Protein AF-A0A965B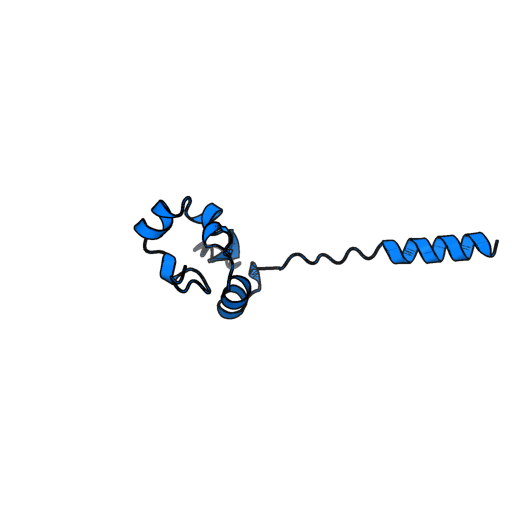WT5-F1 (afdb_monomer_lite)

Structure (mmCIF, N/CA/C/O backbone):
data_AF-A0A965BWT5-F1
#
_entry.id   AF-A0A965BWT5-F1
#
loop_
_atom_site.group_PDB
_atom_site.id
_atom_site.type_symbol
_atom_site.label_atom_id
_atom_site.label_alt_id
_atom_site.label_comp_id
_atom_site.label_asym_id
_atom_site.label_entity_id
_atom_site.label_seq_id
_atom_site.pdbx_PDB_ins_code
_atom_site.Cartn_x
_atom_site.Cartn_y
_atom_site.Cartn_z
_atom_site.occupancy
_atom_site.B_iso_or_equiv
_atom_site.auth_seq_id
_atom_site.auth_comp_id
_atom_site.auth_asym_id
_atom_site.auth_atom_id
_atom_site.pdbx_PDB_model_num
ATOM 1 N N . MET A 1 1 ? 5.373 49.659 5.761 1.00 59.09 1 MET A N 1
ATOM 2 C CA . MET A 1 1 ? 6.385 48.636 6.126 1.00 59.09 1 MET A CA 1
ATOM 3 C C . MET A 1 1 ? 5.830 47.552 7.054 1.00 59.09 1 MET A C 1
ATOM 5 O O . MET A 1 1 ? 5.966 46.392 6.702 1.00 59.09 1 MET A O 1
ATOM 9 N N . ARG A 1 2 ? 5.125 47.884 8.152 1.00 70.19 2 ARG A N 1
ATOM 10 C CA . ARG A 1 2 ? 4.514 46.897 9.078 1.00 70.19 2 ARG A CA 1
ATOM 11 C C . ARG A 1 2 ? 3.525 45.902 8.435 1.00 70.19 2 ARG A C 1
ATOM 13 O O . ARG A 1 2 ? 3.534 44.730 8.776 1.00 70.19 2 ARG A O 1
ATOM 20 N N . LEU A 1 3 ? 2.696 46.342 7.485 1.00 71.88 3 LEU A N 1
ATOM 21 C CA . LEU A 1 3 ? 1.736 45.462 6.792 1.00 71.88 3 LEU A CA 1
ATOM 22 C C . LEU A 1 3 ? 2.420 44.419 5.894 1.00 71.88 3 LEU A C 1
ATOM 24 O O . LEU A 1 3 ? 1.970 43.283 5.814 1.00 71.88 3 LEU A O 1
ATOM 28 N N . ILE A 1 4 ? 3.544 44.787 5.274 1.00 80.44 4 ILE A N 1
ATOM 29 C CA . ILE A 1 4 ? 4.309 43.901 4.385 1.00 80.44 4 ILE A CA 1
ATOM 30 C C . ILE A 1 4 ? 4.982 42.795 5.204 1.00 80.44 4 ILE A C 1
ATOM 32 O O . ILE A 1 4 ? 4.970 41.636 4.804 1.00 80.44 4 ILE A O 1
ATOM 36 N N . THR A 1 5 ? 5.504 43.129 6.388 1.00 79.12 5 THR A N 1
ATOM 37 C CA . THR A 1 5 ? 6.089 42.136 7.298 1.00 79.12 5 THR A CA 1
ATOM 38 C C . THR A 1 5 ? 5.049 41.146 7.824 1.00 79.12 5 THR A C 1
ATOM 40 O O . THR A 1 5 ? 5.343 39.958 7.898 1.00 79.12 5 THR A O 1
ATOM 43 N N . PHE A 1 6 ? 3.818 41.591 8.113 1.00 80.06 6 PHE A N 1
ATOM 44 C CA . PHE A 1 6 ? 2.730 40.677 8.488 1.00 80.06 6 PHE A CA 1
ATOM 45 C C . PHE A 1 6 ? 2.320 39.758 7.333 1.00 80.06 6 PHE A C 1
ATOM 47 O O . PHE A 1 6 ? 2.097 38.570 7.545 1.00 80.06 6 PHE A O 1
ATOM 54 N N . PHE A 1 7 ? 2.274 40.284 6.108 1.00 81.88 7 PHE A N 1
ATOM 55 C CA . PHE A 1 7 ? 1.916 39.501 4.928 1.00 81.88 7 PHE A CA 1
ATOM 56 C C . PHE A 1 7 ? 2.961 38.419 4.606 1.00 81.88 7 PHE A C 1
ATOM 58 O O . PHE A 1 7 ? 2.610 37.269 4.354 1.00 81.88 7 PHE A O 1
ATOM 65 N N . LEU A 1 8 ? 4.250 38.758 4.703 1.00 80.75 8 LEU A N 1
ATOM 66 C CA . LEU A 1 8 ? 5.351 37.804 4.526 1.00 80.75 8 LEU A CA 1
ATOM 67 C C . LEU A 1 8 ? 5.348 36.707 5.600 1.00 80.75 8 LEU A C 1
ATOM 69 O O . LEU A 1 8 ? 5.590 35.542 5.291 1.00 80.75 8 LEU A O 1
ATOM 73 N N . MET A 1 9 ? 5.025 37.057 6.847 1.00 79.81 9 MET A N 1
ATOM 74 C CA . MET A 1 9 ? 4.925 36.086 7.939 1.00 79.81 9 MET A CA 1
ATOM 75 C C . MET A 1 9 ? 3.726 35.139 7.765 1.00 79.81 9 MET A C 1
ATOM 77 O O . MET A 1 9 ? 3.838 33.956 8.071 1.00 79.81 9 MET A O 1
ATOM 81 N N . ALA A 1 10 ? 2.609 35.626 7.215 1.00 78.19 10 ALA A N 1
ATOM 82 C CA . ALA A 1 10 ? 1.445 34.799 6.900 1.00 78.19 10 ALA A CA 1
ATOM 83 C C . ALA A 1 10 ? 1.712 33.817 5.743 1.00 78.19 10 ALA A C 1
ATOM 85 O O . ALA A 1 10 ? 1.302 32.662 5.826 1.00 78.19 10 ALA A O 1
ATOM 86 N N . MET A 1 11 ? 2.444 34.229 4.698 1.00 78.38 11 MET A N 1
ATOM 87 C CA . MET A 1 11 ? 2.812 33.329 3.590 1.00 78.38 11 MET A CA 1
ATOM 88 C C . MET A 1 11 ? 3.751 32.195 4.026 1.00 78.38 11 MET A C 1
ATOM 90 O O . MET A 1 11 ? 3.653 31.093 3.492 1.00 78.38 11 MET A O 1
ATOM 94 N N . ALA A 1 12 ? 4.614 32.422 5.022 1.00 73.69 12 ALA A N 1
ATOM 95 C CA . ALA A 1 12 ? 5.515 31.390 5.539 1.00 73.69 12 ALA A CA 1
ATOM 96 C C . ALA A 1 12 ? 4.779 30.210 6.210 1.00 73.69 12 ALA A C 1
ATOM 98 O O . ALA A 1 12 ? 5.315 29.106 6.256 1.00 73.69 12 ALA A O 1
ATOM 99 N N . LEU A 1 13 ? 3.548 30.412 6.697 1.00 71.75 13 LEU A N 1
ATOM 100 C CA . LEU A 1 13 ? 2.761 29.364 7.363 1.00 71.75 13 LEU A CA 1
ATOM 101 C C . LEU A 1 13 ? 2.076 28.395 6.384 1.00 71.75 13 LEU A C 1
ATOM 103 O O . LEU A 1 13 ? 1.738 27.282 6.772 1.00 71.75 13 LEU A O 1
ATOM 107 N N . ILE A 1 14 ? 1.892 28.787 5.120 1.00 70.75 14 ILE A N 1
ATOM 108 C CA . ILE A 1 14 ? 1.190 27.980 4.101 1.00 70.75 14 ILE A CA 1
ATOM 109 C C . ILE A 1 14 ? 2.135 26.959 3.438 1.00 70.75 14 ILE A C 1
ATOM 111 O O . ILE A 1 14 ? 1.686 26.045 2.758 1.00 70.75 14 ILE A O 1
ATOM 115 N N . ALA A 1 15 ? 3.450 27.082 3.647 1.00 68.00 15 ALA A N 1
ATOM 116 C CA . ALA A 1 15 ? 4.460 26.230 3.016 1.00 68.00 15 ALA A CA 1
ATOM 117 C C . ALA A 1 15 ? 4.696 24.882 3.732 1.00 68.00 15 ALA A C 1
ATOM 119 O O . ALA A 1 15 ? 5.573 24.123 3.327 1.00 68.00 15 ALA A O 1
ATOM 120 N N . CYS A 1 16 ? 3.947 24.573 4.796 1.00 70.12 16 CYS A N 1
ATOM 121 C CA . CYS A 1 16 ? 4.076 23.301 5.507 1.00 70.12 16 CYS A CA 1
ATOM 122 C C . CYS A 1 16 ? 3.199 22.224 4.846 1.00 70.12 16 CYS A C 1
ATOM 124 O O . CYS A 1 16 ? 2.159 21.823 5.365 1.00 70.12 16 CYS A O 1
ATOM 126 N N . GLU A 1 17 ? 3.613 21.778 3.664 1.00 70.06 17 GLU A N 1
ATOM 127 C CA . GLU A 1 17 ? 3.162 20.517 3.078 1.00 70.06 17 GLU A CA 1
ATOM 128 C C . GLU A 1 17 ? 3.790 19.378 3.892 1.00 70.06 17 GLU A C 1
ATOM 130 O O . GLU A 1 17 ? 4.976 19.072 3.770 1.00 70.06 17 GLU A O 1
ATOM 135 N N . VAL A 1 18 ? 3.009 18.784 4.794 1.00 72.44 18 VAL A N 1
ATOM 136 C CA . VAL A 1 18 ? 3.394 17.529 5.442 1.00 72.44 18 VAL A CA 1
ATOM 137 C C . VAL A 1 18 ? 2.985 16.413 4.496 1.00 72.44 18 VAL A C 1
ATOM 139 O O . VAL A 1 18 ? 1.794 16.196 4.275 1.00 72.44 18 VAL A O 1
ATOM 142 N N . ASP A 1 19 ? 3.966 15.711 3.933 1.00 70.94 19 ASP A N 1
ATOM 143 C CA . ASP A 1 19 ? 3.711 14.479 3.195 1.00 70.94 19 ASP A CA 1
ATOM 144 C C . ASP A 1 19 ? 3.084 13.454 4.154 1.00 70.94 19 ASP A C 1
ATOM 146 O O . ASP A 1 19 ? 3.744 12.877 5.020 1.00 70.94 19 ASP A O 1
ATOM 150 N N . THR A 1 20 ? 1.765 13.299 4.048 1.00 72.94 20 THR A N 1
ATOM 151 C CA . THR A 1 20 ? 0.967 12.382 4.871 1.00 72.94 20 THR A CA 1
ATOM 152 C C . THR A 1 20 ? 0.861 10.999 4.239 1.00 72.94 20 THR A C 1
ATOM 154 O O . THR A 1 20 ? 0.154 10.139 4.772 1.00 72.94 20 THR A O 1
ATOM 157 N N . THR A 1 21 ? 1.551 10.749 3.117 1.00 80.25 21 THR A N 1
ATOM 158 C CA . THR A 1 21 ? 1.512 9.434 2.485 1.00 80.25 21 THR A CA 1
ATOM 159 C C . THR A 1 21 ? 2.169 8.393 3.401 1.00 80.25 21 THR A C 1
ATOM 161 O O . THR A 1 21 ? 3.316 8.552 3.836 1.00 80.25 21 THR A O 1
ATOM 164 N N . PRO A 1 22 ? 1.453 7.310 3.763 1.00 85.62 22 PRO A N 1
ATOM 165 C CA . PRO A 1 22 ? 2.026 6.285 4.614 1.00 85.62 22 PRO A CA 1
ATOM 166 C C . PRO A 1 22 ? 3.178 5.588 3.889 1.00 85.62 22 PRO A C 1
ATOM 168 O O . PRO A 1 22 ? 3.040 5.144 2.751 1.00 85.62 22 PRO A O 1
ATOM 171 N N . ARG A 1 23 ? 4.317 5.435 4.566 1.00 91.25 23 ARG A N 1
ATOM 172 C CA . ARG A 1 23 ? 5.451 4.666 4.035 1.00 91.25 23 ARG A CA 1
ATOM 173 C C . ARG A 1 23 ? 5.260 3.180 4.321 1.00 91.25 23 ARG A C 1
ATOM 175 O O . ARG A 1 23 ? 5.842 2.659 5.277 1.00 91.25 23 ARG A O 1
ATOM 182 N N . PHE A 1 24 ? 4.446 2.520 3.505 1.00 94.44 24 PHE A N 1
ATOM 183 C CA . PHE A 1 24 ? 4.075 1.111 3.665 1.00 94.44 24 PHE A CA 1
ATOM 184 C C . PHE A 1 24 ? 5.279 0.165 3.741 1.00 94.44 24 PHE A C 1
ATOM 186 O O . PHE A 1 24 ? 5.259 -0.805 4.492 1.00 94.44 24 PHE A O 1
ATOM 193 N N . GLU A 1 25 ? 6.380 0.472 3.052 1.00 92.44 25 GLU A N 1
ATOM 194 C CA . GLU A 1 25 ? 7.602 -0.342 3.064 1.00 92.44 25 GLU A CA 1
ATOM 195 C C . GLU A 1 25 ? 8.235 -0.441 4.457 1.00 92.44 25 GLU A C 1
ATOM 197 O O . GLU A 1 25 ? 8.996 -1.370 4.735 1.00 92.44 25 GLU A O 1
ATOM 202 N N . ARG A 1 26 ? 7.936 0.516 5.341 1.00 91.00 26 ARG A N 1
ATOM 203 C CA . ARG A 1 26 ? 8.453 0.549 6.713 1.00 91.00 26 ARG A CA 1
ATOM 204 C C . ARG A 1 26 ? 7.476 -0.016 7.738 1.00 91.00 26 ARG A C 1
ATOM 206 O O . ARG A 1 26 ? 7.853 -0.081 8.900 1.00 91.00 26 ARG A O 1
ATOM 213 N N . MET A 1 27 ? 6.272 -0.405 7.319 1.00 93.50 27 MET A N 1
ATOM 214 C CA . MET A 1 27 ? 5.258 -0.957 8.210 1.00 93.50 27 MET A CA 1
ATOM 215 C C . MET A 1 27 ? 5.491 -2.449 8.456 1.00 93.50 27 MET A C 1
ATOM 217 O O . MET A 1 27 ? 5.845 -3.195 7.536 1.00 93.50 27 MET A O 1
ATOM 221 N N . SER A 1 28 ? 5.288 -2.908 9.686 1.00 93.31 28 SER A N 1
ATOM 222 C CA . SER A 1 28 ? 5.251 -4.330 10.019 1.00 93.31 28 SER A CA 1
ATOM 223 C C . SER A 1 28 ? 4.052 -5.022 9.359 1.00 93.31 28 SER A C 1
ATOM 225 O O . SER A 1 28 ? 3.204 -4.392 8.721 1.00 93.31 28 SER A O 1
ATOM 227 N N . PHE A 1 29 ? 3.981 -6.346 9.483 1.00 92.69 29 PHE A N 1
ATOM 228 C CA . PHE A 1 29 ? 2.822 -7.088 8.997 1.00 92.69 29 PHE A CA 1
ATOM 229 C C . PHE A 1 29 ? 1.546 -6.688 9.757 1.00 92.69 29 PHE A C 1
ATOM 231 O O . PHE A 1 29 ? 0.497 -6.507 9.150 1.00 92.69 29 PHE A O 1
ATOM 238 N N . GLU A 1 30 ? 1.652 -6.489 11.070 1.00 94.94 30 GLU A N 1
ATOM 239 C CA . GLU A 1 30 ? 0.563 -6.070 11.954 1.00 94.94 30 GLU A CA 1
ATOM 240 C C . GLU A 1 30 ? 0.099 -4.645 11.634 1.00 94.94 30 GLU A C 1
ATOM 242 O O . GLU A 1 30 ? -1.097 -4.409 11.496 1.00 94.94 30 GLU A O 1
ATOM 247 N N . GLU A 1 31 ? 1.030 -3.711 11.421 1.00 95.44 31 GLU A N 1
ATOM 248 C CA . GLU A 1 31 ? 0.699 -2.335 11.029 1.00 95.44 31 GLU A CA 1
ATOM 249 C C . GLU A 1 31 ? -0.020 -2.288 9.671 1.00 95.44 31 GLU A C 1
ATOM 251 O O . GLU A 1 31 ? -0.979 -1.535 9.492 1.00 95.44 31 GLU A O 1
ATOM 256 N N . LEU A 1 32 ? 0.395 -3.128 8.715 1.00 95.94 32 LEU A N 1
ATOM 257 C CA . LEU A 1 32 ? -0.311 -3.278 7.440 1.00 95.94 32 LEU A CA 1
ATOM 258 C C . LEU A 1 32 ? -1.684 -3.932 7.618 1.00 95.94 32 LEU A C 1
ATOM 260 O O . LEU A 1 32 ? -2.631 -3.531 6.946 1.00 95.94 32 LEU A O 1
ATOM 264 N N . ALA A 1 33 ? -1.815 -4.911 8.514 1.00 95.81 33 ALA A N 1
ATOM 265 C CA . ALA A 1 33 ? -3.093 -5.549 8.812 1.00 95.81 33 ALA A CA 1
ATOM 266 C C . ALA A 1 33 ? -4.091 -4.556 9.423 1.00 95.81 33 ALA A C 1
ATOM 268 O O . ALA A 1 33 ? -5.263 -4.543 9.046 1.00 95.81 33 ALA A O 1
ATOM 269 N N . ASP A 1 34 ? -3.617 -3.684 10.310 1.00 95.81 34 ASP A N 1
ATOM 270 C CA . ASP A 1 34 ? -4.410 -2.606 10.889 1.00 95.81 34 ASP A CA 1
ATOM 271 C C . ASP A 1 34 ? -4.798 -1.565 9.839 1.00 95.81 34 ASP A C 1
ATOM 273 O O . ASP A 1 34 ? -5.959 -1.161 9.785 1.00 95.81 34 ASP A O 1
ATOM 277 N N . TYR A 1 35 ? -3.871 -1.190 8.951 1.00 94.62 35 TYR A N 1
ATOM 278 C CA . TYR A 1 35 ? -4.170 -0.307 7.824 1.00 94.62 35 TYR A CA 1
ATOM 279 C C . TYR A 1 35 ? -5.215 -0.911 6.873 1.00 94.62 35 TYR A C 1
ATOM 281 O O . TYR A 1 35 ? -6.114 -0.209 6.411 1.00 94.62 35 TYR A O 1
ATOM 289 N N . ASN A 1 36 ? -5.108 -2.205 6.572 1.00 95.56 36 ASN A N 1
ATOM 290 C CA . ASN A 1 36 ? -5.994 -2.913 5.648 1.00 95.56 36 ASN A CA 1
ATOM 291 C C . ASN A 1 36 ? -7.372 -3.218 6.234 1.00 95.56 36 ASN A C 1
ATOM 293 O O . ASN A 1 36 ? -8.306 -3.514 5.485 1.00 95.56 36 ASN A O 1
ATOM 297 N N . ARG A 1 37 ? -7.520 -3.142 7.556 1.00 94.44 37 ARG A N 1
ATOM 298 C CA . ARG A 1 37 ? -8.762 -3.467 8.247 1.00 94.44 37 ARG A CA 1
ATOM 299 C C . ARG A 1 37 ? -9.924 -2.627 7.708 1.00 94.44 37 ARG A C 1
ATOM 301 O O . ARG A 1 37 ? -9.884 -1.401 7.716 1.00 94.44 37 ARG A O 1
ATOM 308 N N . GLY A 1 38 ? -10.975 -3.303 7.246 1.00 90.31 38 GLY A N 1
ATOM 309 C CA . GLY A 1 38 ? -12.181 -2.659 6.714 1.00 90.31 38 GLY A CA 1
ATOM 310 C C . GLY A 1 38 ? -12.037 -2.055 5.311 1.00 90.31 38 GLY A C 1
ATOM 311 O O . GLY A 1 38 ? -12.980 -1.428 4.833 1.00 90.31 38 GLY A O 1
ATOM 312 N N . LYS A 1 39 ? -10.895 -2.231 4.632 1.00 93.12 39 LYS A N 1
ATOM 313 C CA . LYS A 1 39 ? -10.743 -1.857 3.219 1.00 93.12 39 LYS A CA 1
ATOM 314 C C . LYS A 1 39 ? -11.251 -2.978 2.311 1.00 93.12 39 LYS A C 1
ATOM 316 O O . LYS A 1 39 ? -11.121 -4.149 2.666 1.00 93.12 39 LYS A O 1
ATOM 321 N N . PRO A 1 40 ? -11.786 -2.659 1.122 1.00 92.50 40 PRO A N 1
ATOM 322 C CA . PRO A 1 40 ? -12.100 -3.685 0.137 1.00 92.50 40 PRO A CA 1
ATOM 323 C C . PRO A 1 40 ? -10.815 -4.383 -0.322 1.00 92.50 40 PRO A C 1
ATOM 325 O O . PRO A 1 40 ? -9.765 -3.746 -0.434 1.00 92.50 40 PRO A O 1
ATOM 328 N N . LEU A 1 41 ? -10.915 -5.679 -0.635 1.00 91.25 41 LEU A N 1
ATOM 329 C CA . LEU A 1 41 ? -9.774 -6.529 -0.999 1.00 91.25 41 LEU A CA 1
ATOM 330 C C . LEU A 1 41 ? -8.874 -5.895 -2.069 1.00 91.25 41 LEU A C 1
ATOM 332 O O . LEU A 1 41 ? -7.661 -5.905 -1.913 1.00 91.25 41 LEU A O 1
ATOM 336 N N . SER A 1 42 ? -9.448 -5.297 -3.117 1.00 92.25 42 SER A N 1
ATOM 337 C CA . SER A 1 42 ? -8.690 -4.669 -4.211 1.00 92.25 42 SER A CA 1
ATOM 338 C C . SER A 1 42 ? -7.810 -3.498 -3.765 1.00 92.25 42 SER A C 1
ATOM 340 O O . SER A 1 42 ? -6.785 -3.241 -4.390 1.00 92.25 42 SER A O 1
ATOM 342 N N . GLN A 1 43 ? -8.177 -2.812 -2.678 1.00 93.81 43 GLN A N 1
ATOM 343 C CA . GLN A 1 43 ? -7.476 -1.639 -2.146 1.00 93.81 43 GLN A CA 1
ATOM 344 C C . GLN A 1 43 ? -6.574 -1.961 -0.950 1.00 93.81 43 GLN A C 1
ATOM 346 O O . GLN A 1 43 ? -5.879 -1.070 -0.457 1.00 93.81 43 GLN A O 1
ATOM 351 N N . MET A 1 44 ? -6.585 -3.203 -0.461 1.00 95.25 44 MET A N 1
ATOM 352 C CA . MET A 1 44 ? -5.651 -3.635 0.575 1.00 95.25 44 MET A CA 1
ATOM 353 C C . MET A 1 44 ? -4.215 -3.555 0.051 1.00 95.25 44 MET A C 1
ATOM 355 O O . MET A 1 44 ? -3.962 -3.772 -1.134 1.00 95.25 44 MET A O 1
ATOM 359 N N . ILE A 1 45 ? -3.273 -3.245 0.935 1.00 95.94 45 ILE A N 1
ATOM 360 C CA . ILE A 1 45 ? -1.850 -3.136 0.630 1.00 95.94 45 ILE A CA 1
ATOM 361 C C . ILE A 1 45 ? -1.147 -4.449 0.951 1.00 95.94 45 ILE A C 1
ATOM 363 O O . ILE A 1 45 ? -1.285 -5.002 2.042 1.00 95.94 45 ILE A O 1
ATOM 367 N N . VAL A 1 46 ? -0.346 -4.915 0.001 1.00 94.88 46 VAL A N 1
ATOM 368 C CA . VAL A 1 46 ? 0.564 -6.049 0.149 1.00 94.88 46 VAL A CA 1
ATOM 369 C C . VAL A 1 46 ? 1.969 -5.601 -0.237 1.00 94.88 46 VAL A C 1
ATOM 371 O O . VAL A 1 46 ? 2.142 -4.744 -1.107 1.00 94.88 46 VAL A O 1
ATOM 374 N N . CYS A 1 47 ? 2.979 -6.156 0.429 1.00 94.12 47 CYS A N 1
ATOM 375 C CA . CYS A 1 47 ? 4.375 -5.831 0.171 1.00 94.12 47 CYS A CA 1
ATOM 376 C C . CYS A 1 47 ? 5.164 -7.092 -0.162 1.00 94.12 47 CYS A C 1
ATOM 378 O O . CYS A 1 47 ? 5.108 -8.063 0.589 1.00 94.12 47 CYS A O 1
ATOM 380 N N . ASP A 1 48 ? 5.949 -7.040 -1.233 1.00 89.19 48 ASP A N 1
ATOM 381 C CA . ASP A 1 48 ? 6.914 -8.081 -1.565 1.00 89.19 48 ASP A CA 1
ATOM 382 C C . ASP A 1 48 ? 8.309 -7.675 -1.099 1.00 89.19 48 ASP A C 1
ATOM 384 O O . ASP A 1 48 ? 8.763 -6.553 -1.353 1.00 89.19 48 ASP A O 1
ATOM 388 N N . ASP A 1 49 ? 9.022 -8.615 -0.489 1.00 82.19 49 ASP A N 1
ATOM 389 C CA . ASP A 1 49 ? 10.459 -8.497 -0.290 1.00 82.19 49 ASP A CA 1
ATOM 390 C C . ASP A 1 49 ? 11.167 -9.057 -1.532 1.00 82.19 49 ASP A C 1
ATOM 392 O O . ASP A 1 49 ? 11.257 -10.273 -1.718 1.00 82.19 49 ASP A O 1
ATOM 396 N N . GLU A 1 50 ? 11.680 -8.185 -2.411 1.00 71.56 50 GLU A N 1
ATOM 397 C CA . GLU A 1 50 ? 12.529 -8.620 -3.525 1.00 71.56 50 GLU A CA 1
ATOM 398 C C . GLU A 1 50 ? 13.847 -9.158 -2.960 1.00 71.56 50 GLU A C 1
ATOM 400 O O . GLU A 1 50 ? 14.818 -8.425 -2.736 1.00 71.56 50 GLU A O 1
ATOM 405 N N . ASN A 1 51 ? 13.900 -10.469 -2.743 1.00 62.53 51 ASN A N 1
ATOM 406 C CA . ASN A 1 51 ? 15.115 -11.144 -2.330 1.00 62.53 51 ASN A CA 1
ATOM 407 C C . ASN A 1 51 ? 15.996 -11.396 -3.565 1.00 62.53 51 ASN A C 1
ATOM 409 O O . ASN A 1 51 ? 16.076 -12.507 -4.084 1.00 62.53 51 ASN A O 1
ATOM 413 N N . ARG A 1 52 ? 16.639 -10.347 -4.096 1.00 62.88 52 ARG A N 1
ATOM 414 C CA . ARG A 1 52 ? 17.654 -10.535 -5.143 1.00 62.88 52 ARG A CA 1
ATOM 415 C C . ARG A 1 52 ? 18.869 -11.215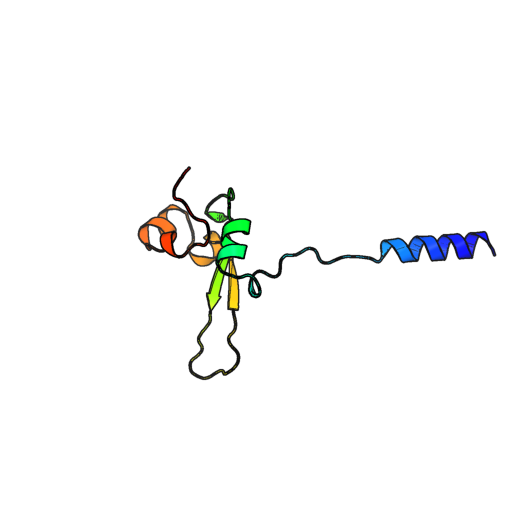 -4.524 1.00 62.88 52 ARG A C 1
ATOM 417 O O . ARG A 1 52 ? 19.558 -10.604 -3.712 1.00 62.88 52 ARG A O 1
ATOM 424 N N . SER A 1 53 ? 19.175 -12.432 -4.969 1.00 67.12 53 SER A N 1
ATOM 425 C CA . SER A 1 53 ? 20.244 -13.294 -4.433 1.00 67.12 53 SER A CA 1
ATOM 426 C C . SER A 1 53 ? 21.639 -12.647 -4.388 1.00 67.12 53 SER A C 1
ATOM 428 O O . SER A 1 53 ? 22.505 -13.121 -3.662 1.00 67.12 53 SER A O 1
ATOM 430 N N . PHE A 1 54 ? 21.857 -11.556 -5.132 1.00 71.12 54 PHE A N 1
ATOM 431 C CA . PHE A 1 54 ? 23.150 -10.875 -5.264 1.00 71.12 54 PHE A CA 1
ATOM 432 C C . PHE A 1 54 ? 23.202 -9.455 -4.663 1.00 71.12 54 PHE A C 1
ATOM 434 O O . PHE A 1 54 ? 24.261 -8.832 -4.688 1.00 71.12 54 PHE A O 1
ATOM 441 N N . SER A 1 55 ? 22.101 -8.918 -4.117 1.00 71.00 55 SER A N 1
ATOM 442 C CA . SER A 1 55 ? 22.077 -7.577 -3.505 1.00 71.00 55 SER A CA 1
ATOM 443 C C . SER A 1 55 ? 22.007 -7.671 -1.982 1.00 71.00 55 SER A C 1
ATOM 445 O O . SER A 1 55 ? 21.101 -8.293 -1.440 1.00 71.00 55 SER A O 1
ATOM 447 N N . ARG A 1 56 ? 22.912 -6.980 -1.272 1.00 72.25 56 ARG A N 1
ATOM 448 C CA . ARG A 1 56 ? 22.805 -6.798 0.192 1.00 72.25 56 ARG A CA 1
ATOM 449 C C . ARG A 1 56 ? 21.653 -5.874 0.594 1.00 72.25 56 ARG A C 1
ATOM 451 O O . ARG A 1 56 ? 21.219 -5.902 1.741 1.00 72.25 56 ARG A O 1
ATOM 458 N N . VAL A 1 57 ? 21.171 -5.048 -0.332 1.00 76.81 57 VAL A N 1
ATOM 459 C CA . VAL A 1 57 ? 20.043 -4.149 -0.090 1.00 76.81 57 VAL A CA 1
ATOM 460 C C . VAL A 1 57 ? 18.763 -4.899 -0.425 1.00 76.81 57 VAL A C 1
ATOM 462 O O . VAL A 1 57 ? 18.492 -5.154 -1.603 1.00 76.81 57 VAL A O 1
ATOM 465 N N . ARG A 1 58 ? 17.987 -5.238 0.608 1.00 68.94 58 ARG A N 1
ATOM 466 C CA . ARG A 1 58 ? 16.615 -5.726 0.451 1.00 68.94 58 ARG A CA 1
ATOM 467 C C . ARG A 1 58 ? 15.745 -4.569 -0.022 1.00 68.94 58 ARG A C 1
ATOM 469 O O . ARG A 1 58 ? 15.733 -3.512 0.607 1.00 68.94 58 ARG A O 1
ATOM 476 N N . ARG A 1 59 ? 15.050 -4.752 -1.144 1.00 82.25 59 ARG A N 1
ATOM 477 C CA . ARG A 1 59 ? 14.058 -3.791 -1.629 1.00 82.25 59 ARG A CA 1
ATOM 478 C C . ARG A 1 59 ? 12.685 -4.360 -1.334 1.00 82.25 59 ARG A C 1
ATOM 480 O O . ARG A 1 59 ? 12.317 -5.388 -1.890 1.00 82.25 59 ARG A O 1
ATOM 487 N N . ARG A 1 60 ? 11.959 -3.692 -0.446 1.00 89.62 60 ARG A N 1
ATOM 488 C CA . ARG A 1 60 ? 10.552 -3.976 -0.207 1.00 89.62 60 ARG A CA 1
ATOM 489 C C . ARG A 1 60 ? 9.728 -3.076 -1.105 1.00 89.62 60 ARG A C 1
ATOM 491 O O . ARG A 1 60 ? 10.021 -1.884 -1.186 1.00 89.62 60 ARG A O 1
ATOM 498 N N . ARG A 1 61 ? 8.747 -3.640 -1.801 1.00 91.75 61 ARG A N 1
ATOM 499 C CA . ARG A 1 61 ? 7.851 -2.886 -2.677 1.00 91.75 61 ARG A CA 1
ATOM 500 C C . ARG A 1 61 ? 6.419 -3.163 -2.272 1.00 91.75 61 ARG A C 1
ATOM 502 O O . ARG A 1 61 ? 6.000 -4.316 -2.291 1.00 91.75 61 ARG A O 1
ATOM 509 N N . CYS A 1 62 ? 5.685 -2.113 -1.934 1.00 93.94 62 CYS A N 1
ATOM 510 C CA . CYS A 1 62 ? 4.285 -2.213 -1.555 1.00 93.94 62 CYS A CA 1
ATOM 511 C C . CYS A 1 62 ? 3.380 -1.720 -2.687 1.00 93.94 62 CYS A C 1
ATOM 513 O O . CYS A 1 62 ? 3.726 -0.795 -3.422 1.00 93.94 62 CYS A O 1
ATOM 515 N N . MET A 1 63 ? 2.230 -2.363 -2.859 1.00 94.44 63 MET A N 1
ATOM 516 C CA . MET A 1 63 ? 1.208 -1.992 -3.839 1.00 94.44 63 MET A CA 1
ATOM 517 C C . MET A 1 63 ? -0.158 -2.511 -3.396 1.00 94.44 63 MET A C 1
ATOM 519 O O . MET A 1 63 ? -0.260 -3.241 -2.408 1.00 94.44 63 MET A O 1
ATOM 523 N N . THR A 1 64 ? -1.213 -2.142 -4.118 1.00 95.19 64 THR A N 1
ATOM 524 C CA . THR A 1 64 ? -2.529 -2.724 -3.866 1.00 95.19 64 THR A CA 1
ATOM 525 C C . THR A 1 64 ? -2.564 -4.192 -4.283 1.00 95.19 64 THR A C 1
ATOM 527 O O . THR A 1 64 ? -1.858 -4.619 -5.200 1.00 95.19 64 THR A O 1
ATOM 530 N N . VAL A 1 65 ? -3.416 -4.970 -3.625 1.00 94.25 65 VAL A N 1
ATOM 531 C CA . VAL A 1 65 ? -3.684 -6.371 -3.964 1.00 94.25 65 VAL A CA 1
ATOM 532 C C . VAL A 1 65 ? -4.130 -6.504 -5.423 1.00 94.25 65 VAL A C 1
ATOM 534 O O . VAL A 1 65 ? -3.666 -7.410 -6.109 1.00 94.25 65 VAL A O 1
ATOM 537 N N . GLU A 1 66 ? -4.944 -5.574 -5.931 1.00 93.19 66 GLU A N 1
ATOM 538 C CA . GLU A 1 66 ? -5.344 -5.553 -7.344 1.00 93.19 66 GLU A CA 1
ATOM 539 C C . GLU A 1 66 ? -4.152 -5.339 -8.285 1.00 93.19 66 GLU A C 1
ATOM 541 O O . GLU A 1 66 ? -3.990 -6.068 -9.261 1.00 93.19 66 GLU A O 1
ATOM 546 N N . ALA A 1 67 ? -3.262 -4.394 -7.969 1.00 93.94 67 ALA A N 1
ATOM 547 C CA . ALA A 1 67 ? -2.063 -4.163 -8.771 1.00 93.94 67 ALA A CA 1
ATOM 548 C C . ALA A 1 67 ? -1.106 -5.366 -8.749 1.00 93.94 67 ALA A C 1
ATOM 550 O O . ALA A 1 67 ? -0.348 -5.570 -9.699 1.00 93.94 67 ALA A O 1
ATOM 551 N N . ARG A 1 68 ? -1.123 -6.153 -7.667 1.00 92.19 68 ARG A N 1
ATOM 552 C CA . ARG A 1 68 ? -0.247 -7.312 -7.493 1.00 92.19 68 ARG A CA 1
ATOM 553 C C . ARG A 1 68 ? -0.778 -8.575 -8.168 1.00 92.19 68 ARG A C 1
ATOM 555 O O . ARG A 1 68 ? -0.007 -9.277 -8.818 1.00 92.19 68 ARG A O 1
ATOM 562 N N . TYR A 1 69 ? -2.055 -8.882 -7.968 1.00 90.50 69 TYR A N 1
ATOM 563 C CA . TYR A 1 69 ? -2.649 -10.183 -8.290 1.00 90.50 69 TYR A CA 1
ATOM 564 C C . TYR A 1 69 ? -3.791 -10.109 -9.313 1.00 90.50 69 TYR A C 1
ATOM 566 O O . TYR A 1 69 ? -4.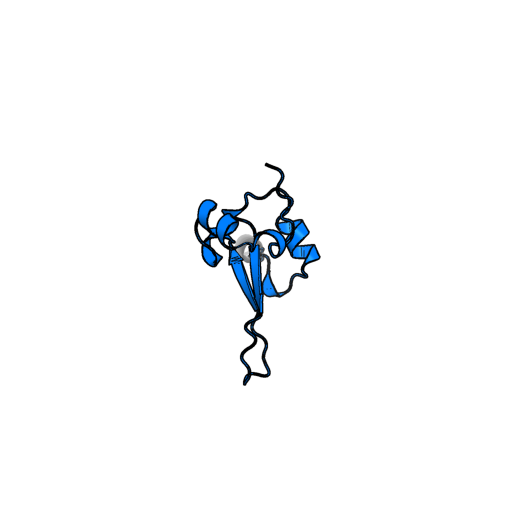245 -11.154 -9.773 1.00 90.50 69 TYR A O 1
ATOM 574 N N . GLY A 1 70 ? -4.241 -8.908 -9.684 1.00 88.44 70 GLY A N 1
ATOM 575 C CA . GLY A 1 70 ? -5.334 -8.701 -10.630 1.00 88.44 70 GLY A CA 1
ATOM 576 C C . GLY A 1 70 ? -6.717 -8.698 -9.976 1.00 88.44 70 GLY A C 1
ATOM 577 O O . GLY A 1 70 ? -6.897 -8.177 -8.874 1.00 88.44 70 GLY A O 1
ATOM 578 N N . SER A 1 71 ? -7.720 -9.233 -10.676 1.00 84.19 71 SER A N 1
ATOM 579 C CA . SER A 1 71 ? -9.116 -9.170 -10.225 1.00 84.19 71 SER A CA 1
ATOM 580 C C . SER A 1 71 ? -9.385 -10.068 -9.011 1.00 84.19 71 SER A C 1
ATOM 582 O O . SER A 1 71 ? -8.620 -10.977 -8.679 1.00 84.19 71 SER A O 1
ATOM 584 N N . ARG A 1 72 ? -10.528 -9.850 -8.351 1.00 78.62 72 ARG A N 1
ATOM 585 C CA . ARG A 1 72 ? -10.957 -10.652 -7.193 1.00 78.62 72 ARG A CA 1
ATOM 586 C C . ARG A 1 72 ? -11.063 -12.142 -7.501 1.00 78.62 72 ARG A C 1
ATOM 588 O O . ARG A 1 72 ? -10.660 -12.949 -6.664 1.00 78.62 72 ARG A O 1
ATOM 595 N N . GLU A 1 73 ? -11.559 -12.512 -8.683 1.00 77.75 73 GLU A N 1
ATOM 596 C CA . GLU A 1 73 ? -11.653 -13.922 -9.073 1.00 77.75 73 GLU A CA 1
ATOM 597 C C . GLU A 1 73 ? -10.266 -14.568 -9.174 1.00 77.75 73 GLU A C 1
ATOM 599 O O . GLU A 1 73 ? -10.076 -15.704 -8.738 1.00 77.75 73 GLU A O 1
ATOM 604 N N . GLN A 1 74 ? -9.282 -13.831 -9.698 1.00 79.69 74 GLN A N 1
ATOM 605 C CA . GLN A 1 74 ? -7.907 -14.308 -9.853 1.00 79.69 74 GLN A CA 1
ATOM 606 C C . GLN A 1 74 ? -7.226 -14.501 -8.494 1.00 79.69 74 GLN A C 1
ATOM 608 O O . GLN A 1 74 ? -6.591 -15.528 -8.261 1.00 79.69 74 GLN A O 1
ATOM 613 N N . ILE A 1 75 ? -7.418 -13.566 -7.558 1.00 81.88 75 ILE A N 1
ATOM 614 C CA . ILE A 1 75 ? -6.831 -13.634 -6.211 1.00 81.88 75 ILE A CA 1
ATOM 615 C C . ILE A 1 75 ? -7.256 -14.912 -5.472 1.00 81.88 75 ILE A C 1
ATOM 617 O O . ILE A 1 75 ? -6.417 -15.580 -4.861 1.00 81.88 75 ILE A O 1
ATOM 621 N N . GLY A 1 76 ? -8.542 -15.273 -5.545 1.00 79.31 76 GLY A N 1
ATOM 622 C CA . GLY A 1 76 ? -9.060 -16.487 -4.911 1.00 79.31 76 GLY A CA 1
ATOM 623 C C . GLY A 1 76 ? -8.449 -17.766 -5.490 1.00 79.31 76 GLY A C 1
ATOM 624 O O . GLY A 1 76 ? -8.087 -18.673 -4.744 1.00 79.31 76 GLY A O 1
ATOM 625 N N . GLN A 1 77 ? -8.263 -17.817 -6.811 1.00 78.56 77 GLN A N 1
ATOM 626 C CA . GLN A 1 77 ? -7.670 -18.969 -7.501 1.00 78.56 77 GLN A CA 1
ATOM 627 C C . GLN A 1 77 ? -6.177 -19.146 -7.197 1.00 78.56 77 GLN A C 1
ATOM 629 O O . GLN A 1 77 ? -5.686 -20.272 -7.159 1.00 78.56 77 GLN A O 1
ATOM 634 N N . LEU A 1 78 ? -5.457 -18.048 -6.954 1.00 81.88 78 LEU A N 1
ATOM 635 C CA . LEU A 1 78 ? -4.022 -18.064 -6.657 1.00 81.88 78 LEU A CA 1
ATOM 636 C C . LEU A 1 78 ? -3.695 -18.539 -5.231 1.00 81.88 78 LEU A C 1
ATOM 638 O O . LEU A 1 78 ? -2.528 -18.768 -4.922 1.00 81.88 78 LEU A O 1
ATOM 642 N N . GLY A 1 79 ? -4.691 -18.668 -4.346 1.00 82.75 79 GLY A N 1
ATOM 643 C CA . GLY A 1 79 ? -4.479 -19.121 -2.966 1.00 82.75 79 GLY A CA 1
ATOM 644 C C . GLY A 1 79 ? -3.665 -18.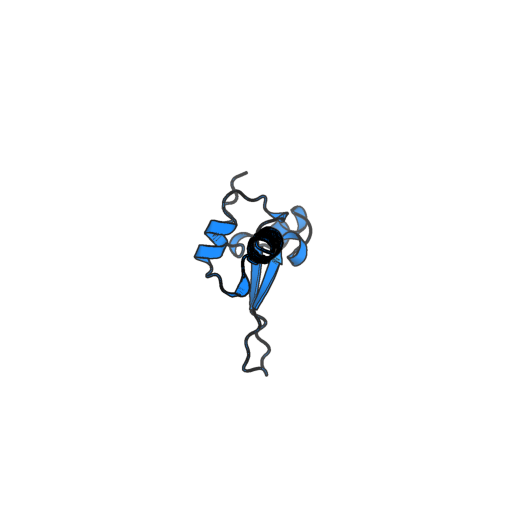147 -2.100 1.00 82.75 79 GLY A C 1
ATOM 645 O O . GLY A 1 79 ? -3.133 -18.540 -1.064 1.00 82.75 79 GLY A O 1
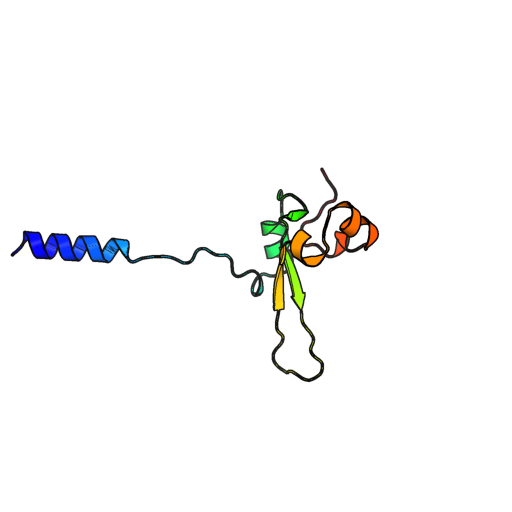ATOM 646 N N . VAL A 1 80 ? -3.563 -16.874 -2.501 1.00 86.94 80 VAL A N 1
ATOM 647 C CA . VAL A 1 80 ? -2.720 -15.855 -1.839 1.00 86.94 80 VAL A CA 1
ATOM 648 C C . VAL A 1 80 ? -3.425 -15.102 -0.710 1.00 86.94 80 VAL A C 1
ATOM 650 O O . VAL A 1 80 ? -2.795 -14.303 -0.022 1.00 86.94 80 VAL A O 1
ATOM 653 N N . LEU A 1 81 ? -4.714 -15.359 -0.477 1.00 87.88 81 LEU A N 1
ATOM 654 C CA . LEU A 1 81 ? -5.536 -14.638 0.504 1.00 87.88 81 LEU A CA 1
ATOM 655 C C . LEU A 1 81 ? -4.941 -14.633 1.922 1.00 87.88 81 LEU A C 1
ATOM 657 O O . LEU A 1 81 ? -4.940 -13.599 2.579 1.00 87.88 81 LEU A O 1
ATOM 661 N N . ASN A 1 82 ? -4.347 -15.749 2.357 1.00 87.50 82 ASN A N 1
ATOM 662 C CA . ASN A 1 82 ? -3.719 -15.861 3.682 1.00 87.50 82 ASN A CA 1
ATOM 663 C C . ASN A 1 82 ? -2.407 -15.067 3.817 1.00 87.50 82 ASN A C 1
ATOM 665 O O . ASN A 1 82 ? -1.891 -14.921 4.920 1.00 87.50 82 ASN A O 1
ATOM 669 N N . SER A 1 83 ? -1.846 -14.579 2.706 1.00 88.12 83 SER A N 1
ATOM 670 C CA . SER A 1 83 ? -0.635 -13.747 2.705 1.00 88.12 83 SER A CA 1
ATOM 671 C C . SER A 1 83 ? -0.936 -12.246 2.744 1.00 88.12 83 SER A C 1
ATOM 673 O O . SER A 1 83 ? -0.022 -11.445 2.934 1.00 88.12 83 SER A O 1
ATOM 675 N N . ILE A 1 84 ? -2.207 -11.859 2.585 1.00 91.69 84 ILE A N 1
ATOM 676 C CA . ILE A 1 84 ? -2.642 -10.463 2.605 1.00 91.69 84 ILE A CA 1
ATOM 677 C C . ILE A 1 84 ? -2.829 -10.030 4.068 1.00 91.69 84 ILE A C 1
ATOM 679 O O . ILE A 1 84 ? -3.682 -10.590 4.764 1.00 91.69 84 ILE A O 1
ATOM 683 N N . PRO A 1 85 ? -2.077 -9.026 4.558 1.00 94.00 85 PRO A N 1
ATOM 684 C CA . PRO A 1 85 ? -2.212 -8.558 5.933 1.00 94.00 85 PRO A CA 1
ATOM 685 C C . PRO A 1 85 ? -3.632 -8.056 6.210 1.00 94.00 85 PRO A C 1
ATOM 687 O O . PRO A 1 85 ? -4.140 -7.207 5.480 1.00 94.00 85 PRO A O 1
ATOM 690 N N . GLY A 1 86 ? -4.268 -8.552 7.271 1.00 90.81 86 GLY A N 1
ATOM 691 C CA . GLY A 1 86 ? -5.590 -8.084 7.707 1.00 90.81 86 GLY A CA 1
ATOM 692 C C . GLY A 1 86 ? -6.778 -8.596 6.886 1.00 90.81 86 GLY A C 1
ATOM 693 O O . GLY A 1 86 ? -7.908 -8.197 7.164 1.00 90.81 86 GLY A O 1
ATOM 694 N N . TYR A 1 87 ? -6.565 -9.489 5.913 1.00 90.81 87 TYR A N 1
ATOM 695 C CA . TYR A 1 87 ? -7.669 -10.156 5.228 1.00 90.81 87 TYR A CA 1
ATOM 696 C C . TYR A 1 87 ? -8.333 -11.188 6.151 1.00 90.81 87 TYR A C 1
ATOM 698 O O . TYR A 1 87 ? -7.672 -12.093 6.655 1.00 90.81 87 TYR A O 1
ATOM 706 N N . SER A 1 88 ? -9.644 -11.065 6.366 1.00 82.12 88 SER A N 1
ATOM 707 C CA . SER A 1 88 ? -10.413 -11.957 7.248 1.00 82.12 88 SER A CA 1
ATOM 708 C C . SER A 1 88 ? -11.493 -12.774 6.530 1.00 82.12 88 SER A C 1
ATOM 710 O O . SER A 1 88 ? -12.201 -13.535 7.180 1.00 82.12 88 SER A O 1
ATOM 712 N N . GLY A 1 89 ? -11.638 -12.648 5.205 1.00 72.12 89 GLY A N 1
ATOM 713 C CA . GLY A 1 89 ? -12.655 -13.382 4.435 1.00 72.12 89 GLY A CA 1
ATOM 714 C C . GLY A 1 89 ? -14.108 -13.021 4.764 1.00 72.12 89 GLY A C 1
ATOM 715 O O . GLY A 1 89 ? -15.015 -13.664 4.245 1.00 72.12 89 GLY A O 1
ATOM 716 N N . VAL A 1 90 ? -14.329 -12.013 5.612 1.00 57.84 90 VAL A N 1
ATOM 717 C CA . VAL A 1 90 ? -15.660 -11.544 5.997 1.00 57.84 90 VAL A CA 1
ATOM 718 C C . VAL A 1 90 ? -16.024 -10.370 5.093 1.00 57.84 90 VAL A C 1
ATOM 720 O O . VAL A 1 90 ? -15.491 -9.272 5.256 1.00 57.84 90 VAL A O 1
ATOM 723 N N . GLU A 1 91 ? -16.884 -10.633 4.114 1.00 5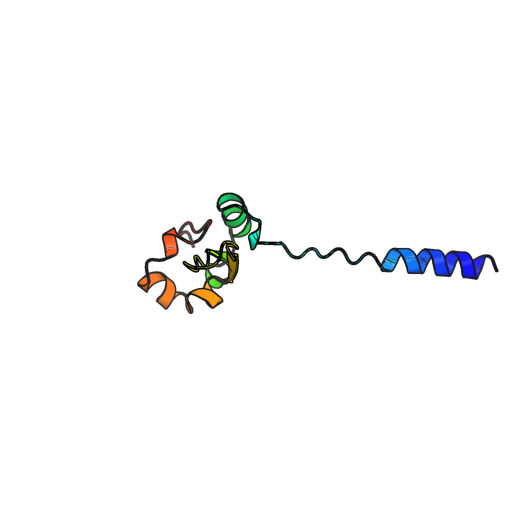0.97 91 GLU A N 1
ATOM 724 C CA . GLU A 1 91 ? -17.699 -9.613 3.442 1.00 50.97 91 GLU A CA 1
ATOM 725 C C . GLU A 1 91 ? -19.111 -9.617 4.011 1.00 50.97 91 GLU A C 1
ATOM 727 O O . GLU A 1 91 ? -19.644 -10.730 4.233 1.00 50.97 91 GLU A O 1
#

Radius of gyration: 20.65 Å; chains: 1; bounding box: 41×68×23 Å

Foldseek 3Di:
DVVVVVVVVVVVVVPPPDPPDDPVQPDDLQRLLVVQAPPPQQARKAWDFPPPVPDPDTDIDIDGPCVVQNDPVRCVVVVCQVRGRNRDVDD

pLDDT: mean 83.43, std 10.69, range [50.97, 95.94]

Sequence (91 aa):
MRLITFFLMAMALIACEVDTTPRFERMSFEELADYNRGKPLSQMIVCDDENRSFSRVRRRRCMTVEARYGSREQIGQLGVLNSIPGYSGVE

Secondary structure (DSSP, 8-state):
-HHHHHHHHHHHHTT--------GGG--HHHHHHHHTTS-GGG-EEEEEE--TT-SS-EEEEEEHHHHH-SHHHHHHTT-GGGSTT-----